Protein AF-A0A5Y9DNZ4-F1 (afdb_monomer)

Organism: Listeria monocytogenes (NCBI:txid1639)

Foldseek 3Di:
DKKKKKKKFLDDDDPVLVVVLVVLVCVLQVADKDWDKDADDPSRMIIIMIIRPPDAAAPVCNVVVVVSVLVSVLVSQVVDPGWIKMAIAAPDCVVVVVVCVVPVLPNQLTQKIKTQDDRPPDDAPDDDNRIGMHHDCPNGPSNHDD

Sequence (146 aa):
MRLVTSIMTSHKLTEEEKIKIMKMFSSVYPHKMETFTYDYKENKYHEFDIDLFDVGFTKETIYQDINKLVSLYEKVMAAFPFVLDFIAGNDDTGSAVEIYENDWNAVESFGLFVTSRKIANLKPYYSSDMCNAFLNFEYVSFGCMF

Nearest PDB structures (foldseek):
  3o1l-assembly1_A  TM=4.953E-01  e=6.367E-02  Pseudomonas syringae pv. tomato
  2lqj-assembly1_A  TM=5.786E-01  e=5.710E-01  Mycobacterium tuberculosis
  6bwo-assembly1_A  TM=4.839E-01  e=1.794E-01  Lactiplantibacillus plantarum
  2rrn-assembly1_A  TM=5.603E-01  e=2.784E+00  Thermus thermophilus HB8
  2pc6-assembly2_D  TM=4.527E-01  e=1.817E+00  Nitrosomonas europaea ATCC 19718

Solvent-accessible surface area (backbone atoms only — not comparable to full-atom values): 8189 Å² total; per-residue (Å²): 85,44,35,25,34,38,38,39,21,67,61,80,75,47,71,69,56,49,52,52,52,48,52,57,48,42,75,77,47,80,52,64,70,50,76,51,75,50,76,43,77,93,63,59,37,26,36,44,33,36,41,34,43,75,48,76,32,35,82,90,42,38,70,61,53,50,51,52,50,52,56,50,49,49,52,53,43,74,74,44,99,61,74,50,32,38,40,34,25,46,75,53,45,63,73,52,52,57,41,34,75,77,38,76,77,68,55,78,71,29,30,32,35,36,28,66,62,87,58,86,99,60,80,57,75,43,77,58,101,68,33,31,28,38,70,28,65,91,78,31,66,56,70,50,52,130

pLDDT: mean 92.36, std 6.89, range [58.03, 98.44]

Structure (mmCIF, N/CA/C/O backbone):
data_AF-A0A5Y9DNZ4-F1
#
_entry.id   AF-A0A5Y9DNZ4-F1
#
loop_
_atom_site.group_PDB
_atom_site.id
_atom_site.type_symbol
_atom_site.label_atom_id
_atom_site.label_alt_id
_atom_site.label_comp_id
_atom_site.label_asym_id
_atom_site.label_entity_id
_atom_site.label_seq_id
_atom_site.pdbx_PDB_ins_code
_atom_site.Cartn_x
_atom_site.Cartn_y
_atom_site.Cartn_z
_atom_site.occupancy
_atom_site.B_iso_or_equiv
_atom_site.auth_seq_id
_atom_site.auth_comp_id
_atom_site.auth_asym_id
_atom_site.auth_atom_id
_atom_site.pdbx_PDB_model_num
ATOM 1 N N . MET A 1 1 ? -1.879 6.040 18.065 1.00 80.19 1 MET A N 1
ATOM 2 C CA . MET A 1 1 ? -1.469 4.741 17.482 1.00 80.19 1 MET A CA 1
ATOM 3 C C . MET A 1 1 ? -0.808 4.999 16.141 1.00 80.19 1 MET A C 1
ATOM 5 O O . MET A 1 1 ? -1.030 6.073 15.589 1.00 80.19 1 MET A O 1
ATOM 9 N N . ARG A 1 2 ? 0.040 4.081 15.676 1.00 88.12 2 ARG A N 1
ATOM 10 C CA . ARG A 1 2 ? 0.844 4.246 14.464 1.00 88.12 2 ARG A CA 1
ATOM 11 C C . ARG A 1 2 ? 0.564 3.088 13.513 1.00 88.12 2 ARG A C 1
ATOM 13 O O . ARG A 1 2 ? 0.822 1.937 13.858 1.00 88.12 2 ARG A O 1
ATOM 20 N N . LEU A 1 3 ? 0.017 3.404 12.346 1.00 92.75 3 LEU A N 1
ATOM 21 C CA . LEU A 1 3 ? -0.149 2.458 11.249 1.00 92.75 3 LEU A CA 1
ATOM 22 C C . LEU A 1 3 ? 1.022 2.658 10.290 1.00 92.75 3 LEU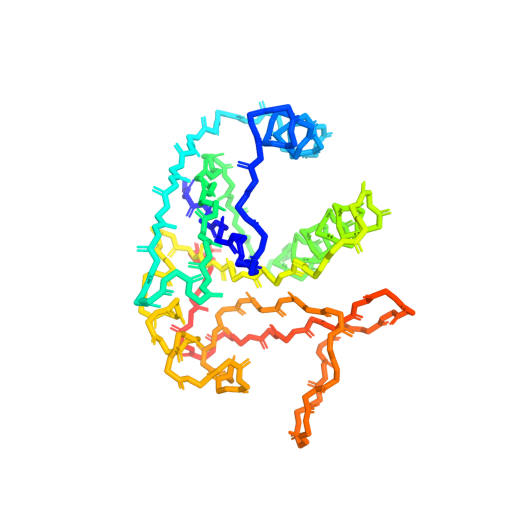 A C 1
ATOM 24 O O . LEU A 1 3 ? 1.179 3.747 9.745 1.00 92.75 3 LEU A O 1
ATOM 28 N N . VAL A 1 4 ? 1.816 1.614 10.096 1.00 94.69 4 VAL A N 1
ATOM 29 C CA . VAL A 1 4 ? 2.988 1.626 9.218 1.00 94.69 4 VAL A CA 1
ATOM 30 C C . VAL A 1 4 ? 2.598 1.014 7.882 1.00 94.69 4 VAL A C 1
ATOM 32 O O . VAL A 1 4 ? 1.886 0.005 7.839 1.00 94.69 4 VAL A O 1
ATOM 35 N N . THR A 1 5 ? 3.009 1.655 6.791 1.00 96.69 5 THR A N 1
ATOM 36 C 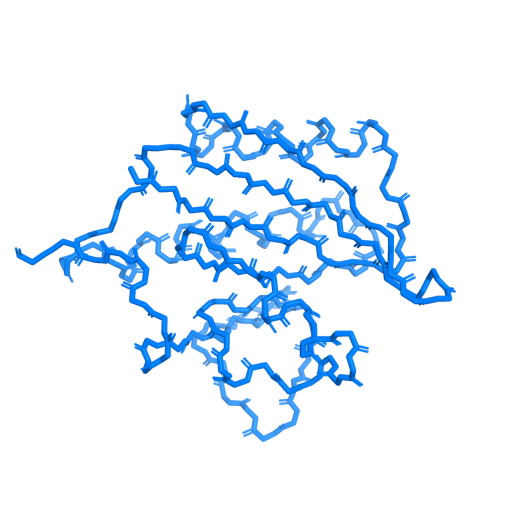CA . THR A 1 5 ? 2.794 1.183 5.421 1.00 96.69 5 THR A CA 1
ATOM 37 C C . THR A 1 5 ? 4.101 1.189 4.649 1.00 96.69 5 THR A C 1
ATOM 39 O O . THR A 1 5 ? 4.555 2.245 4.214 1.00 96.69 5 THR A O 1
ATOM 42 N N . SER A 1 6 ? 4.619 0.001 4.367 1.00 97.94 6 SER A N 1
ATOM 43 C CA . SER A 1 6 ? 5.734 -0.200 3.448 1.00 97.94 6 SER A CA 1
ATOM 44 C C . SER A 1 6 ? 5.215 -0.340 2.024 1.00 97.94 6 SER A C 1
ATOM 46 O O . SER A 1 6 ? 4.444 -1.256 1.718 1.00 97.94 6 SER A O 1
ATOM 48 N N . ILE A 1 7 ? 5.651 0.548 1.135 1.00 98.19 7 ILE A N 1
ATOM 49 C CA . ILE A 1 7 ? 5.414 0.446 -0.305 1.00 98.19 7 ILE A CA 1
ATOM 50 C C . ILE A 1 7 ? 6.654 -0.173 -0.949 1.00 98.19 7 ILE A C 1
ATOM 52 O O . ILE A 1 7 ? 7.683 0.487 -1.085 1.00 98.19 7 ILE A O 1
ATOM 56 N N . MET A 1 8 ? 6.535 -1.428 -1.371 1.00 97.50 8 MET A N 1
ATOM 57 C CA . MET A 1 8 ? 7.590 -2.213 -2.006 1.00 97.50 8 MET A CA 1
ATOM 58 C C . MET A 1 8 ? 7.496 -2.119 -3.529 1.00 97.50 8 MET A C 1
ATOM 60 O O . MET A 1 8 ? 6.436 -2.329 -4.126 1.00 97.50 8 MET A O 1
ATOM 64 N N . THR A 1 9 ? 8.618 -1.841 -4.188 1.00 96.69 9 THR A N 1
ATOM 65 C CA . THR A 1 9 ? 8.683 -1.784 -5.653 1.00 96.69 9 THR A CA 1
ATOM 66 C C . THR A 1 9 ? 10.096 -2.025 -6.176 1.00 96.69 9 THR A C 1
ATOM 68 O O . THR A 1 9 ? 11.077 -1.722 -5.509 1.00 96.69 9 THR A O 1
ATOM 71 N N . SER A 1 10 ? 10.229 -2.554 -7.393 1.00 94.50 10 SER A N 1
ATOM 72 C CA . SER A 1 10 ? 11.526 -2.635 -8.083 1.00 94.50 10 SER A CA 1
ATOM 73 C C . SER A 1 10 ? 11.943 -1.304 -8.724 1.00 94.50 10 SER A C 1
ATOM 75 O O . SER A 1 10 ? 13.023 -1.204 -9.298 1.00 94.50 10 SER A O 1
ATOM 77 N N . HIS A 1 11 ? 11.071 -0.291 -8.703 1.00 94.94 11 HIS A N 1
ATOM 78 C CA . HIS A 1 11 ? 11.336 1.038 -9.247 1.00 94.94 11 HIS A CA 1
ATOM 79 C C . HIS A 1 11 ? 11.644 2.015 -8.116 1.00 94.94 11 HIS A C 1
ATOM 81 O O . HIS A 1 11 ? 10.782 2.314 -7.294 1.00 94.94 11 HIS A O 1
ATOM 87 N N . LYS A 1 12 ? 12.862 2.558 -8.078 1.00 95.06 12 LYS A N 1
ATOM 88 C CA . LYS A 1 12 ? 13.215 3.571 -7.082 1.00 95.06 12 LYS A CA 1
ATOM 89 C C . LYS A 1 12 ? 12.395 4.842 -7.304 1.00 95.06 12 LYS A C 1
ATOM 91 O O . LYS A 1 12 ? 12.636 5.578 -8.259 1.00 95.06 12 LYS A O 1
ATOM 96 N N . LEU A 1 13 ? 11.458 5.104 -6.392 1.00 96.94 13 LEU A N 1
ATOM 97 C CA . LEU A 1 13 ? 10.590 6.274 -6.457 1.00 96.94 13 LEU A CA 1
ATOM 98 C C . LEU A 1 13 ? 11.404 7.570 -6.438 1.00 96.94 13 LEU A C 1
ATOM 100 O O . LEU A 1 13 ? 12.263 7.787 -5.577 1.00 96.94 13 LEU A O 1
ATOM 104 N N . THR A 1 14 ? 11.071 8.460 -7.359 1.00 97.62 14 THR A N 1
ATOM 105 C CA . THR A 1 14 ? 11.532 9.846 -7.363 1.00 97.62 14 THR A CA 1
ATOM 106 C C . THR A 1 14 ? 10.824 10.656 -6.278 1.00 97.62 14 THR A C 1
ATOM 108 O O . THR A 1 14 ? 9.747 10.297 -5.801 1.00 97.62 14 THR A O 1
ATOM 111 N N . GLU A 1 15 ? 11.394 11.802 -5.911 1.00 97.25 15 GLU A N 1
ATOM 112 C CA . GLU A 1 15 ? 10.774 12.697 -4.928 1.00 97.25 15 GLU A CA 1
ATOM 113 C C . GLU A 1 15 ? 9.398 13.215 -5.383 1.00 97.25 15 GLU A C 1
ATOM 115 O O . GLU A 1 15 ? 8.484 13.334 -4.570 1.00 97.25 15 GLU A O 1
ATOM 120 N N . GLU A 1 16 ? 9.192 13.454 -6.682 1.00 98.00 16 GLU A N 1
ATOM 121 C CA . GLU A 1 16 ? 7.881 13.855 -7.212 1.00 98.00 16 GLU A CA 1
ATOM 122 C C . GLU A 1 16 ? 6.827 12.752 -7.047 1.00 98.00 16 GLU A C 1
ATOM 124 O O . GLU A 1 16 ? 5.684 13.029 -6.667 1.00 98.00 16 GLU A O 1
ATOM 129 N N . GLU A 1 17 ? 7.211 11.497 -7.288 1.00 98.38 17 GLU A N 1
ATOM 130 C CA . GLU A 1 17 ? 6.342 10.333 -7.101 1.00 98.38 17 GLU A CA 1
ATOM 131 C C . GLU A 1 17 ? 6.000 10.142 -5.620 1.00 98.38 17 GLU A C 1
ATOM 133 O O . GLU A 1 17 ? 4.821 9.999 -5.288 1.00 98.38 17 GLU A O 1
ATOM 138 N N . LYS A 1 18 ? 6.987 10.252 -4.720 1.00 98.12 18 LYS A N 1
ATOM 139 C CA . LYS A 1 18 ? 6.767 10.224 -3.264 1.00 98.12 18 LYS A CA 1
ATOM 140 C C . LYS A 1 18 ? 5.815 11.333 -2.820 1.00 98.12 18 LYS A C 1
ATOM 142 O O . LYS A 1 18 ? 4.841 11.060 -2.125 1.00 98.12 18 LYS A O 1
ATOM 147 N N . ILE A 1 19 ? 6.014 12.573 -3.275 1.00 97.56 19 ILE A N 1
ATOM 148 C CA . ILE A 1 19 ? 5.116 13.701 -2.968 1.00 97.56 19 ILE A CA 1
ATOM 149 C C . ILE A 1 19 ? 3.693 13.421 -3.464 1.00 97.56 19 ILE A C 1
ATOM 151 O O . ILE A 1 19 ? 2.720 13.742 -2.775 1.00 97.56 19 ILE A O 1
ATOM 155 N N . LYS A 1 20 ? 3.541 12.838 -4.658 1.00 98.19 20 LYS A N 1
ATOM 156 C CA . LYS A 1 20 ? 2.231 12.468 -5.205 1.00 98.19 20 LYS A CA 1
ATOM 157 C C . LYS A 1 20 ? 1.551 11.406 -4.339 1.00 98.19 20 LYS A C 1
ATOM 159 O O . LYS A 1 20 ? 0.386 11.598 -3.997 1.00 98.19 20 LYS A O 1
ATOM 164 N N . ILE A 1 21 ? 2.267 10.353 -3.940 1.00 98.12 21 ILE A N 1
ATOM 165 C CA . ILE A 1 21 ? 1.766 9.324 -3.013 1.00 98.12 21 ILE A CA 1
ATOM 166 C C . ILE A 1 21 ? 1.329 9.976 -1.700 1.00 98.12 21 ILE A C 1
ATOM 168 O O . ILE A 1 21 ? 0.184 9.814 -1.286 1.00 98.12 21 ILE A O 1
ATOM 172 N N . MET A 1 22 ? 2.183 10.805 -1.100 1.00 97.19 22 MET A N 1
ATOM 173 C CA . MET A 1 22 ? 1.884 11.484 0.162 1.00 97.19 22 MET A CA 1
ATOM 174 C C . MET A 1 22 ? 0.633 12.355 0.084 1.00 97.19 22 MET A C 1
ATOM 176 O O . MET A 1 22 ? -0.197 12.309 0.986 1.00 97.19 22 MET A O 1
ATOM 180 N N . LYS A 1 23 ? 0.420 13.084 -1.018 1.00 96.94 23 LYS A N 1
ATOM 181 C CA . LYS A 1 23 ? -0.823 13.846 -1.233 1.00 96.94 23 LYS A CA 1
ATOM 182 C C . LYS A 1 23 ? -2.061 12.946 -1.272 1.00 96.94 23 LYS A C 1
ATOM 184 O O . LYS A 1 23 ? -3.111 13.338 -0.762 1.00 96.94 23 LYS A O 1
ATOM 189 N N . MET A 1 24 ? -1.956 11.755 -1.864 1.00 97.62 24 MET A N 1
ATOM 190 C CA . MET A 1 24 ? -3.056 10.786 -1.897 1.00 97.62 24 MET A CA 1
ATOM 191 C C . MET A 1 24 ? -3.361 10.259 -0.493 1.00 97.62 24 MET A C 1
ATOM 193 O O . MET A 1 24 ? -4.529 10.254 -0.102 1.00 97.62 24 MET A O 1
ATOM 197 N N . PHE A 1 25 ? -2.336 9.921 0.293 1.00 97.00 25 PHE A N 1
ATOM 198 C CA . PHE A 1 25 ? -2.500 9.532 1.696 1.00 97.00 25 PHE A CA 1
ATOM 199 C C . PHE A 1 25 ? -3.110 10.662 2.536 1.00 97.00 25 PHE A C 1
ATOM 201 O O . PHE A 1 25 ? -4.139 10.441 3.174 1.00 97.00 25 PHE A O 1
ATOM 208 N N . SER A 1 26 ? -2.587 11.892 2.448 1.00 94.94 26 SER A N 1
ATOM 209 C CA . SER A 1 26 ? -3.122 13.066 3.161 1.00 94.94 26 SER A CA 1
ATOM 210 C C . SER A 1 26 ? -4.596 13.341 2.864 1.00 94.94 26 SER A C 1
ATOM 212 O O . SER A 1 26 ? -5.312 13.852 3.721 1.00 94.94 26 SER A O 1
ATOM 214 N N . SER A 1 27 ? -5.067 13.027 1.651 1.00 94.75 27 SER 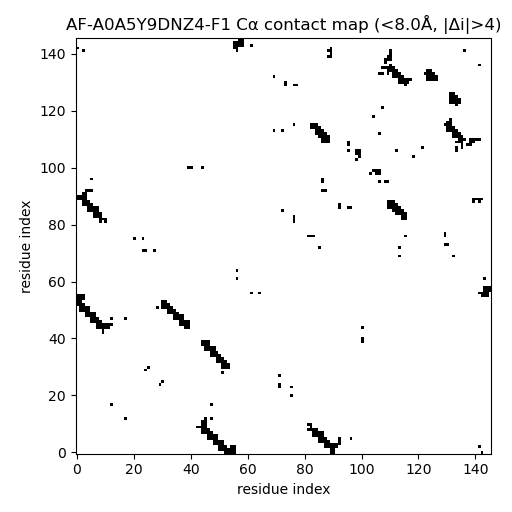A N 1
ATOM 215 C CA . SER A 1 27 ? -6.472 13.234 1.273 1.00 94.75 27 SER A CA 1
ATOM 216 C C . SER A 1 27 ? -7.447 12.293 1.995 1.00 94.75 27 SER A C 1
ATOM 218 O O . SER A 1 27 ? -8.642 12.574 2.061 1.00 94.75 27 SER A O 1
ATOM 220 N N . VAL A 1 28 ? -6.940 11.183 2.537 1.00 94.44 28 VAL A N 1
ATOM 221 C CA . VAL A 1 28 ? -7.716 10.123 3.198 1.00 94.44 28 VAL A CA 1
ATOM 222 C C . VAL A 1 28 ? -7.452 10.086 4.709 1.00 94.44 28 VAL A C 1
ATOM 224 O O . VAL A 1 28 ? -8.374 9.827 5.494 1.00 94.44 28 VAL A O 1
ATOM 227 N N . TYR A 1 29 ? -6.210 10.368 5.101 1.00 92.06 29 TYR A N 1
ATOM 228 C CA . TYR A 1 29 ? -5.717 10.450 6.470 1.00 92.06 29 TYR A CA 1
ATOM 229 C C . TYR A 1 29 ? -5.060 11.825 6.668 1.00 92.06 29 TYR A C 1
ATOM 231 O O . TYR A 1 29 ? -3.875 11.986 6.385 1.00 92.06 29 TYR A O 1
ATOM 239 N N . PRO A 1 30 ? -5.802 12.839 7.152 1.00 85.19 30 PRO A N 1
ATOM 240 C CA . PRO A 1 30 ? -5.288 14.205 7.315 1.00 85.19 30 PRO A CA 1
ATOM 241 C C . PRO A 1 30 ? -4.342 14.361 8.521 1.00 85.19 30 PRO A C 1
ATOM 243 O O . PRO A 1 30 ? -4.052 15.479 8.945 1.00 85.19 30 PRO A O 1
ATOM 246 N N . HIS A 1 31 ? -3.903 13.249 9.109 1.00 83.50 31 HIS A N 1
ATOM 247 C CA . HIS A 1 31 ? -3.043 13.220 10.282 1.00 83.50 31 HIS A CA 1
ATOM 248 C C . HIS A 1 31 ? -1.584 13.487 9.913 1.00 83.50 31 HIS A C 1
ATOM 250 O O . HIS A 1 31 ? -1.203 13.525 8.740 1.00 83.50 31 HIS A O 1
ATOM 256 N N . LYS A 1 32 ? -0.754 13.678 10.943 1.00 89.75 32 LYS A N 1
ATOM 257 C CA . LYS A 1 32 ? 0.695 13.733 10.764 1.00 89.75 32 LYS A CA 1
ATOM 258 C C . LYS A 1 32 ? 1.158 12.430 10.108 1.00 89.75 32 LYS A C 1
ATOM 260 O O . LYS A 1 32 ? 0.655 11.357 10.437 1.00 89.75 32 LYS A O 1
ATOM 265 N N . MET A 1 33 ? 2.131 12.547 9.212 1.00 94.50 33 MET A N 1
ATOM 266 C CA . MET A 1 33 ? 2.808 11.408 8.611 1.00 94.50 33 MET A CA 1
ATOM 267 C C . MET A 1 33 ? 4.316 11.620 8.650 1.00 94.50 33 MET A C 1
ATOM 269 O O . MET A 1 33 ? 4.780 12.758 8.534 1.00 94.50 33 MET A O 1
ATOM 273 N N . GLU A 1 34 ? 5.061 10.536 8.798 1.00 96.00 34 GLU A N 1
ATOM 274 C CA . GLU A 1 34 ? 6.509 10.491 8.589 1.00 96.00 34 GLU A CA 1
ATOM 275 C C . GLU A 1 34 ? 6.817 9.465 7.504 1.00 96.00 34 GLU A C 1
ATOM 277 O O . GLU A 1 34 ? 6.014 8.573 7.243 1.00 96.00 34 GLU A O 1
ATOM 282 N N . THR A 1 35 ? 7.935 9.648 6.805 1.00 96.62 35 THR A N 1
ATOM 283 C CA . THR A 1 35 ? 8.287 8.779 5.683 1.00 96.62 35 THR A CA 1
ATOM 284 C C . THR A 1 35 ? 9.756 8.448 5.678 1.00 96.62 35 THR A C 1
ATOM 286 O O . THR A 1 35 ? 10.590 9.337 5.885 1.00 96.62 35 THR A O 1
ATOM 289 N N . PHE A 1 36 ? 10.065 7.216 5.308 1.00 96.38 36 PHE A N 1
ATOM 290 C CA . PHE A 1 36 ? 11.422 6.711 5.215 1.00 96.38 36 PHE A CA 1
ATOM 291 C C . PHE A 1 36 ? 11.627 6.006 3.872 1.00 96.38 36 PHE A C 1
ATOM 293 O O . PHE A 1 36 ? 10.689 5.721 3.127 1.00 96.38 36 PHE A O 1
ATOM 300 N N . THR A 1 37 ? 12.880 5.810 3.477 1.00 96.06 37 THR A N 1
ATOM 301 C CA . THR A 1 37 ? 13.212 5.089 2.245 1.00 96.06 37 THR A CA 1
ATOM 302 C C . THR A 1 37 ? 14.352 4.140 2.542 1.00 96.06 37 THR A C 1
ATOM 304 O O . THR A 1 37 ? 15.371 4.562 3.092 1.00 96.06 37 THR A O 1
ATOM 307 N N . TYR A 1 38 ? 14.185 2.888 2.134 1.00 94.50 38 TYR A N 1
ATOM 308 C CA . TYR A 1 38 ? 15.166 1.832 2.331 1.00 94.50 38 TYR A CA 1
ATOM 309 C C . TYR A 1 38 ? 15.443 1.135 0.998 1.00 94.50 38 TYR A C 1
ATOM 311 O O . TYR A 1 38 ? 14.550 0.947 0.171 1.00 94.50 38 TYR A O 1
ATOM 319 N N . ASP A 1 39 ? 16.707 0.787 0.770 1.00 91.50 39 ASP A N 1
ATOM 320 C CA . ASP A 1 39 ? 17.147 0.028 -0.399 1.00 91.50 39 ASP A CA 1
ATOM 321 C C . ASP A 1 39 ? 17.607 -1.356 0.084 1.00 91.50 39 ASP A C 1
ATOM 323 O O . ASP A 1 39 ? 18.432 -1.452 0.999 1.00 91.50 39 ASP A O 1
ATOM 327 N N . TYR A 1 40 ? 17.087 -2.424 -0.523 1.00 85.94 40 TYR A N 1
ATOM 328 C CA . TYR A 1 40 ? 17.369 -3.799 -0.104 1.00 85.94 40 TYR A CA 1
ATOM 329 C C . TYR A 1 40 ? 18.376 -4.508 -1.019 1.00 85.94 40 TYR A C 1
ATOM 331 O O . TYR A 1 40 ? 18.927 -3.921 -1.956 1.00 85.94 40 TYR A O 1
ATOM 339 N N . LYS A 1 41 ? 18.701 -5.770 -0.690 1.00 78.06 41 LYS A N 1
ATOM 340 C CA . LYS A 1 41 ? 19.819 -6.522 -1.284 1.00 78.06 41 LYS A CA 1
ATOM 341 C C . LYS A 1 41 ? 19.811 -6.437 -2.812 1.00 78.06 41 LYS A C 1
ATOM 343 O O . LYS A 1 41 ? 18.789 -6.626 -3.465 1.00 78.06 41 LYS A O 1
ATOM 348 N N . GLU A 1 42 ? 20.991 -6.154 -3.363 1.00 79.81 42 GLU A N 1
ATOM 349 C CA . GLU A 1 42 ? 21.240 -6.033 -4.808 1.00 79.81 42 GLU A CA 1
ATOM 350 C C . GLU A 1 42 ? 20.363 -4.990 -5.534 1.00 79.81 42 GLU A C 1
ATOM 352 O O . GLU A 1 42 ? 20.295 -5.003 -6.760 1.00 79.81 42 GLU A O 1
ATOM 357 N N . ASN A 1 43 ? 19.727 -4.057 -4.808 1.00 71.44 43 ASN A N 1
ATOM 358 C CA . ASN A 1 43 ? 18.728 -3.118 -5.339 1.00 71.44 43 ASN A CA 1
ATOM 359 C C . ASN A 1 43 ? 17.565 -3.826 -6.054 1.00 71.44 43 ASN A C 1
ATOM 361 O O . ASN A 1 43 ? 17.010 -3.302 -7.019 1.00 71.44 43 ASN A O 1
ATOM 365 N N . LYS A 1 44 ? 17.212 -5.039 -5.609 1.00 87.06 44 LYS A N 1
ATOM 366 C CA . LYS A 1 44 ? 16.086 -5.791 -6.172 1.00 87.06 44 LYS A CA 1
ATOM 367 C C . LYS A 1 44 ? 14.756 -5.091 -5.889 1.00 87.06 44 LYS A C 1
ATOM 369 O O . LYS A 1 44 ? 13.898 -5.026 -6.769 1.00 87.06 44 LYS A O 1
ATOM 374 N N . TYR A 1 45 ? 14.615 -4.562 -4.677 1.00 91.25 45 TYR A N 1
ATOM 375 C CA . TYR A 1 45 ? 13.459 -3.796 -4.243 1.00 91.25 45 TYR A CA 1
ATOM 376 C C . TYR A 1 45 ? 13.879 -2.548 -3.464 1.00 91.25 45 TYR A C 1
ATOM 378 O O . TYR A 1 45 ? 14.940 -2.484 -2.833 1.00 91.25 45 TYR A O 1
ATOM 386 N N . HIS A 1 46 ? 12.996 -1.564 -3.525 1.00 95.50 46 HIS A N 1
ATOM 387 C CA . HIS A 1 46 ? 13.036 -0.298 -2.824 1.00 95.50 46 HIS A CA 1
ATOM 388 C C . HIS A 1 46 ? 11.764 -0.188 -1.998 1.00 95.50 46 HIS A C 1
ATOM 390 O O . HIS A 1 46 ? 10.668 -0.474 -2.492 1.00 95.50 46 HIS A O 1
ATOM 396 N N . GLU A 1 47 ? 11.919 0.254 -0.763 1.00 97.25 47 GLU A N 1
ATOM 397 C CA . GLU A 1 47 ? 10.811 0.544 0.125 1.00 97.25 47 GLU A CA 1
ATOM 398 C C . GLU A 1 47 ? 10.645 2.049 0.268 1.00 97.25 47 GLU A C 1
ATOM 400 O O . GLU A 1 47 ? 11.605 2.787 0.514 1.00 97.25 47 GLU A O 1
ATOM 405 N N . PHE A 1 48 ? 9.401 2.491 0.155 1.00 97.81 48 PHE A N 1
ATOM 406 C CA . PHE A 1 48 ? 8.964 3.775 0.667 1.00 97.81 48 PHE A CA 1
ATOM 407 C C . PHE A 1 48 ? 7.999 3.530 1.819 1.00 97.81 48 PHE A C 1
ATOM 409 O O . PHE A 1 48 ? 6.867 3.097 1.608 1.00 97.81 48 PHE A O 1
ATOM 416 N N . ASP A 1 49 ? 8.493 3.767 3.024 1.00 97.19 49 ASP A N 1
ATOM 417 C CA . ASP A 1 49 ? 7.779 3.521 4.265 1.00 97.19 49 ASP A CA 1
ATOM 418 C C . ASP A 1 49 ? 7.041 4.785 4.714 1.00 97.19 49 ASP A C 1
ATOM 420 O O . ASP A 1 49 ? 7.558 5.900 4.576 1.00 97.19 49 ASP A O 1
ATOM 424 N N . ILE A 1 50 ? 5.814 4.612 5.203 1.00 96.94 50 ILE A N 1
ATOM 425 C CA . ILE A 1 50 ? 4.916 5.689 5.614 1.00 96.94 50 ILE A CA 1
ATOM 426 C C . ILE A 1 50 ? 4.324 5.360 6.984 1.00 96.94 50 ILE A C 1
ATOM 428 O O . ILE A 1 50 ? 3.454 4.496 7.119 1.00 96.94 50 ILE A O 1
ATOM 432 N N . ASP A 1 51 ? 4.715 6.155 7.971 1.00 95.75 51 ASP A N 1
ATOM 433 C CA . ASP A 1 51 ? 4.158 6.153 9.315 1.00 95.75 51 ASP A CA 1
ATOM 434 C C . ASP A 1 51 ? 2.946 7.084 9.377 1.00 95.75 51 ASP A C 1
ATOM 436 O O . ASP A 1 51 ? 3.076 8.311 9.341 1.00 95.75 51 ASP A O 1
ATOM 440 N N . LEU A 1 52 ? 1.749 6.511 9.506 1.00 93.12 52 LEU A N 1
ATOM 441 C CA . LEU A 1 52 ? 0.503 7.244 9.724 1.00 93.12 52 LEU A CA 1
ATOM 442 C C . LEU A 1 52 ? 0.209 7.337 11.223 1.00 93.12 52 LEU A C 1
ATOM 444 O O . LEU A 1 52 ? -0.099 6.337 11.881 1.00 93.12 52 LEU A O 1
ATOM 448 N N . PHE A 1 53 ? 0.264 8.552 11.769 1.00 91.06 53 PHE A N 1
ATOM 449 C CA . PHE A 1 53 ? -0.047 8.799 13.176 1.00 91.06 53 PHE A CA 1
ATOM 450 C C . PHE A 1 53 ? -1.553 8.949 13.406 1.00 91.06 53 PHE A C 1
ATOM 452 O O . PHE A 1 53 ? -2.309 9.323 12.513 1.00 91.06 53 PHE A O 1
ATOM 459 N N . ASP A 1 54 ? -1.979 8.663 14.635 1.00 86.75 54 ASP A N 1
ATOM 460 C CA . ASP A 1 54 ? -3.364 8.779 15.110 1.00 86.75 54 ASP A CA 1
ATOM 461 C C . ASP A 1 54 ? -4.390 7.951 14.322 1.00 86.75 54 ASP A C 1
ATOM 463 O O . ASP A 1 54 ? -5.595 8.176 14.418 1.00 86.75 54 ASP A O 1
ATOM 467 N N . VAL A 1 55 ? 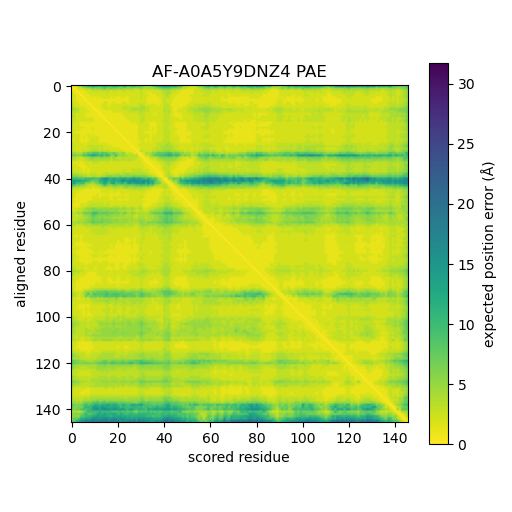-3.920 6.926 13.608 1.00 86.00 55 VAL A N 1
ATOM 468 C CA . VAL A 1 55 ? -4.772 5.898 13.011 1.00 86.00 55 VAL A CA 1
ATOM 469 C C . VAL A 1 55 ? -4.944 4.776 14.025 1.00 86.00 55 VAL A C 1
ATOM 471 O O . VAL A 1 55 ? -3.981 4.105 14.400 1.00 86.00 55 VAL A O 1
ATOM 474 N N . GLY A 1 56 ? -6.170 4.611 14.512 1.00 83.44 56 GLY A N 1
ATOM 475 C CA . GLY A 1 56 ? -6.551 3.553 15.438 1.00 83.44 56 GLY A CA 1
ATOM 476 C C . GLY A 1 56 ? -7.708 2.746 14.876 1.00 83.44 56 GLY A C 1
ATOM 477 O O . GLY A 1 56 ? -8.555 3.283 14.166 1.00 83.44 56 GLY A O 1
ATOM 478 N N . PHE A 1 57 ? -7.737 1.466 15.220 1.00 86.75 57 PHE A N 1
ATOM 479 C CA . PHE A 1 57 ? -8.801 0.557 14.829 1.00 86.75 57 PHE A CA 1
ATOM 480 C C . PHE A 1 57 ? -9.587 0.130 16.066 1.00 86.75 57 PHE A C 1
ATOM 482 O O . PHE A 1 57 ? -9.003 -0.109 17.128 1.00 86.75 57 PHE A O 1
ATOM 489 N N . THR A 1 58 ? -10.905 0.005 15.927 1.00 88.62 58 THR A N 1
ATOM 490 C CA . THR A 1 58 ? -11.751 -0.644 16.934 1.00 88.62 58 THR A CA 1
ATOM 491 C C . THR A 1 58 ? -12.315 -1.936 16.371 1.00 88.62 58 THR A C 1
ATOM 493 O O . THR A 1 58 ? -12.346 -2.149 15.155 1.00 88.62 58 THR A O 1
ATOM 496 N N . LYS A 1 59 ? -12.806 -2.808 17.251 1.00 86.88 59 LYS A N 1
ATOM 497 C CA . LYS A 1 59 ? -13.426 -4.070 16.839 1.00 86.88 59 LYS A CA 1
ATOM 498 C C . LYS A 1 59 ? -14.609 -3.843 15.890 1.00 86.88 59 LYS A C 1
ATOM 500 O O . LYS A 1 59 ? -14.868 -4.663 15.012 1.00 86.88 59 LYS A O 1
ATOM 505 N N . GLU A 1 60 ? -15.322 -2.738 16.069 1.00 90.50 60 GLU A N 1
ATOM 506 C CA . GLU A 1 60 ? -16.507 -2.368 15.300 1.00 90.50 60 GLU A CA 1
ATOM 507 C C . GLU A 1 60 ? -16.151 -1.830 13.910 1.00 90.50 60 GLU A C 1
ATOM 509 O O . GLU A 1 60 ? -16.917 -2.044 12.969 1.00 90.50 60 GLU A O 1
ATOM 514 N N . THR A 1 61 ? -15.007 -1.151 13.765 1.00 89.81 61 THR A N 1
ATOM 515 C CA . THR A 1 61 ? -14.640 -0.446 12.525 1.00 89.81 61 THR A CA 1
ATOM 516 C C . THR A 1 61 ? -13.517 -1.110 11.736 1.00 89.81 61 THR A C 1
ATOM 518 O O . THR A 1 61 ? -13.364 -0.791 10.559 1.00 89.81 61 THR A O 1
ATOM 521 N N . ILE A 1 62 ? -12.788 -2.077 12.313 1.00 91.94 62 ILE A N 1
ATOM 522 C CA . ILE A 1 62 ? -11.570 -2.668 11.729 1.00 91.94 62 ILE A CA 1
ATOM 523 C C . ILE A 1 62 ? -11.716 -3.021 10.244 1.00 91.94 62 ILE A C 1
ATOM 525 O O . ILE A 1 62 ? -10.919 -2.576 9.426 1.00 91.94 62 ILE A O 1
ATOM 529 N N . TYR A 1 63 ? -12.763 -3.745 9.848 1.00 93.50 63 TYR A N 1
ATOM 530 C CA . TYR A 1 63 ? -12.952 -4.126 8.444 1.00 93.50 63 TYR A CA 1
ATOM 531 C C . TYR A 1 63 ? -13.279 -2.936 7.533 1.00 93.50 63 TYR A C 1
ATOM 533 O O . TYR A 1 63 ? -12.860 -2.914 6.377 1.00 93.50 63 TYR A O 1
ATOM 541 N N . GLN A 1 64 ? -14.013 -1.938 8.032 1.00 94.75 64 GLN A N 1
ATOM 542 C CA . GLN A 1 64 ? -14.313 -0.720 7.274 1.00 94.75 64 GLN A CA 1
ATOM 543 C C . GLN A 1 64 ? -13.043 0.104 7.050 1.00 94.75 64 GLN A C 1
ATOM 545 O O . GLN A 1 64 ? -12.797 0.561 5.934 1.00 94.75 64 GLN A O 1
ATOM 550 N N . ASP A 1 65 ? -12.211 0.232 8.081 1.00 93.62 65 ASP A N 1
ATOM 551 C CA . ASP A 1 65 ? -10.946 0.960 8.018 1.00 93.62 65 ASP A CA 1
ATOM 552 C C . ASP A 1 65 ? -9.911 0.235 7.146 1.00 93.62 65 ASP A C 1
ATOM 554 O O . ASP A 1 65 ? -9.233 0.875 6.342 1.00 93.62 65 ASP A O 1
ATOM 558 N N . ILE A 1 66 ? -9.844 -1.100 7.213 1.00 95.44 66 ILE A N 1
ATOM 559 C CA . ILE A 1 66 ? -9.035 -1.910 6.291 1.00 95.44 66 ILE A CA 1
ATOM 560 C C . ILE A 1 66 ? -9.515 -1.719 4.848 1.00 95.44 66 ILE A C 1
ATOM 562 O O . ILE A 1 66 ? -8.700 -1.469 3.965 1.00 95.44 66 ILE A O 1
ATOM 566 N N . ASN A 1 67 ? -10.823 -1.755 4.582 1.00 96.81 67 ASN A N 1
ATOM 567 C CA . ASN A 1 67 ? -11.349 -1.519 3.232 1.00 96.81 67 ASN A CA 1
ATOM 568 C C . ASN A 1 67 ? -11.044 -0.096 2.731 1.00 96.81 67 ASN A C 1
ATOM 570 O O . ASN A 1 67 ? -10.756 0.096 1.545 1.00 96.81 67 ASN A O 1
ATOM 574 N N . LYS A 1 68 ? -11.071 0.905 3.621 1.00 96.12 68 LYS A N 1
ATOM 575 C CA . LYS A 1 68 ? -10.659 2.285 3.322 1.00 96.12 68 LYS A CA 1
ATOM 576 C C . LYS A 1 68 ? -9.181 2.343 2.923 1.00 96.12 68 LYS A C 1
ATOM 578 O O . LYS A 1 68 ? -8.850 3.008 1.940 1.00 96.12 68 LYS A O 1
ATOM 583 N N . LEU A 1 69 ? -8.321 1.620 3.638 1.00 96.12 69 LEU A N 1
ATOM 584 C CA . LEU A 1 69 ? -6.889 1.528 3.364 1.00 96.12 69 LEU A CA 1
ATOM 585 C C . LEU A 1 69 ? -6.602 0.811 2.034 1.00 96.12 69 LEU A C 1
ATOM 587 O O . LEU A 1 69 ? -5.891 1.350 1.190 1.00 96.12 69 LEU A O 1
ATOM 591 N N . VAL A 1 70 ? -7.249 -0.332 1.783 1.00 98.06 70 VAL A N 1
ATOM 592 C CA . VAL A 1 70 ? -7.165 -1.063 0.503 1.00 98.06 70 VAL A CA 1
ATOM 593 C C . VAL A 1 70 ? -7.599 -0.176 -0.665 1.00 98.06 70 VAL A C 1
ATOM 595 O O . VAL A 1 70 ? -6.910 -0.113 -1.680 1.00 98.06 70 VAL A O 1
ATOM 598 N N . SER A 1 71 ? -8.687 0.582 -0.504 1.00 98.06 71 SER A N 1
ATOM 599 C CA . SER A 1 71 ? -9.171 1.514 -1.533 1.00 98.06 71 SER A CA 1
ATOM 600 C C . SER A 1 71 ? -8.180 2.649 -1.817 1.00 98.06 71 SER A C 1
ATOM 602 O O . SER A 1 71 ? -8.098 3.140 -2.944 1.00 98.06 71 SER A O 1
ATOM 604 N N . LEU A 1 72 ? -7.443 3.113 -0.802 1.00 98.00 72 LEU A N 1
ATOM 605 C CA . LEU A 1 72 ? -6.369 4.088 -0.984 1.00 98.00 72 LEU A CA 1
ATOM 606 C C . LEU A 1 72 ? -5.204 3.467 -1.765 1.00 98.00 72 LEU A C 1
ATOM 608 O O . LEU A 1 72 ? -4.750 4.074 -2.733 1.00 98.00 72 LEU A O 1
ATOM 612 N N . TYR A 1 73 ? -4.760 2.265 -1.395 1.00 98.44 73 TYR A N 1
ATOM 613 C CA . TYR A 1 73 ? -3.668 1.573 -2.087 1.00 98.44 73 TYR A CA 1
ATOM 614 C C . TYR A 1 73 ? -4.010 1.302 -3.546 1.00 98.44 73 TYR A C 1
ATOM 616 O O . TYR A 1 73 ? -3.211 1.601 -4.425 1.00 98.44 73 TYR A O 1
ATOM 624 N N . GLU A 1 74 ? -5.231 0.854 -3.824 1.00 98.06 74 GLU A N 1
ATOM 625 C CA . GLU A 1 74 ? -5.716 0.637 -5.185 1.00 98.06 74 GLU A CA 1
ATOM 626 C C . GLU A 1 74 ? -5.651 1.918 -6.034 1.00 98.06 74 GLU A C 1
ATOM 628 O O . GLU A 1 74 ? -5.182 1.895 -7.174 1.00 98.06 74 GLU A O 1
ATOM 633 N N . LYS A 1 75 ? -6.039 3.071 -5.468 1.00 98.00 75 LYS A N 1
ATOM 634 C CA . LYS A 1 75 ? -5.891 4.370 -6.146 1.00 98.00 75 LYS A CA 1
ATOM 635 C C . LYS A 1 75 ? -4.431 4.710 -6.411 1.00 98.00 75 LYS A C 1
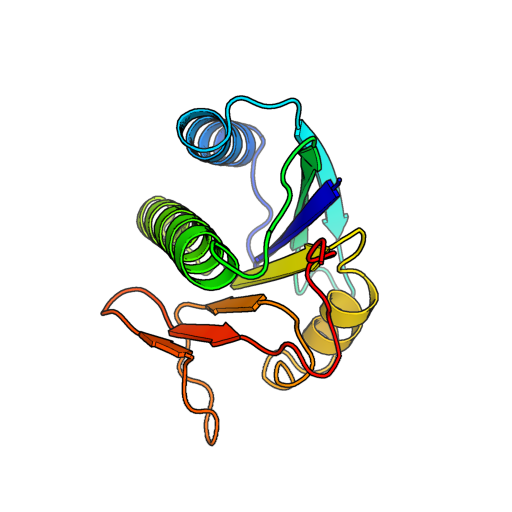ATOM 637 O O . LYS A 1 75 ? -4.130 5.235 -7.481 1.00 98.00 75 LYS A O 1
ATOM 642 N N . VAL A 1 76 ? -3.545 4.456 -5.446 1.00 98.19 76 VAL A N 1
ATOM 643 C CA . VAL A 1 76 ? -2.104 4.685 -5.607 1.00 98.19 76 VAL A CA 1
ATOM 644 C C . VAL A 1 76 ? -1.573 3.805 -6.736 1.00 98.19 76 VAL A C 1
ATOM 646 O O . VAL A 1 76 ? -0.996 4.342 -7.672 1.00 98.19 76 VAL A O 1
ATOM 649 N N . MET A 1 77 ? -1.855 2.502 -6.730 1.00 97.94 77 MET A N 1
ATOM 650 C CA . MET A 1 77 ? -1.460 1.570 -7.795 1.00 97.94 77 MET A CA 1
ATOM 651 C C . MET A 1 77 ? -1.920 2.041 -9.176 1.00 97.94 77 MET A C 1
ATOM 653 O O . MET A 1 77 ? -1.126 2.079 -10.108 1.00 97.94 77 MET A O 1
ATOM 657 N N . ALA A 1 78 ? -3.170 2.489 -9.303 1.00 97.06 78 ALA A N 1
ATOM 658 C CA . ALA A 1 78 ? -3.704 2.995 -10.566 1.00 97.06 78 ALA A CA 1
ATOM 659 C C . ALA A 1 78 ? -3.022 4.290 -11.060 1.00 97.06 78 ALA A C 1
ATOM 661 O O . ALA A 1 78 ? -3.140 4.646 -12.233 1.00 97.06 78 ALA A O 1
ATOM 662 N N . ALA A 1 79 ? -2.331 5.023 -10.183 1.00 97.69 79 ALA A N 1
ATOM 663 C CA . ALA A 1 79 ? -1.703 6.302 -10.498 1.00 97.69 79 ALA A CA 1
ATOM 664 C C . ALA A 1 79 ? -0.251 6.187 -10.994 1.00 97.69 79 ALA A C 1
ATOM 666 O O . ALA A 1 79 ? 0.316 7.221 -11.383 1.00 97.69 79 ALA A O 1
ATOM 667 N N . PHE A 1 80 ? 0.339 4.987 -10.973 1.00 97.19 80 PHE A N 1
ATOM 668 C CA . PHE A 1 80 ? 1.722 4.723 -11.375 1.00 97.19 80 PHE A CA 1
ATOM 669 C C . PHE A 1 80 ? 1.796 3.553 -12.373 1.00 97.19 80 PHE A C 1
ATOM 671 O O . PHE A 1 80 ? 1.026 2.604 -12.269 1.00 97.19 80 PHE A O 1
ATOM 678 N N . PRO A 1 81 ? 2.702 3.602 -13.367 1.00 95.50 81 PRO A N 1
ATOM 679 C CA . PRO A 1 81 ? 2.770 2.594 -14.430 1.00 95.50 81 PRO A CA 1
ATOM 680 C C . PRO A 1 81 ? 3.563 1.329 -14.052 1.00 95.50 81 PRO A C 1
ATOM 682 O O . PRO A 1 81 ? 3.732 0.444 -14.888 1.00 95.50 81 PRO A O 1
ATOM 685 N N . PHE A 1 82 ? 4.096 1.256 -12.834 1.00 95.56 82 PHE A N 1
ATOM 686 C CA . PHE A 1 82 ? 4.922 0.156 -12.337 1.00 95.56 82 PHE A CA 1
ATOM 687 C C . PHE A 1 82 ? 4.257 -0.529 -11.143 1.00 95.56 82 PHE A C 1
ATOM 689 O O . PHE A 1 82 ? 3.324 -0.005 -10.538 1.00 95.56 82 PHE A O 1
ATOM 696 N N . VAL A 1 83 ? 4.745 -1.724 -10.810 1.00 95.12 83 VAL A N 1
ATOM 697 C CA . VAL A 1 83 ? 4.200 -2.525 -9.710 1.00 95.12 83 VAL A CA 1
ATOM 698 C C . VAL A 1 83 ? 4.527 -1.869 -8.372 1.00 95.12 83 VAL A C 1
ATOM 700 O O . VAL A 1 83 ? 5.685 -1.545 -8.093 1.00 95.12 83 VAL A O 1
ATOM 703 N N . LEU A 1 84 ? 3.488 -1.715 -7.556 1.00 97.81 84 LEU A N 1
ATOM 704 C CA . LEU A 1 84 ? 3.554 -1.328 -6.157 1.00 97.81 84 LEU A CA 1
ATOM 705 C C . LEU A 1 84 ? 2.870 -2.421 -5.339 1.00 97.81 84 LEU A C 1
ATOM 707 O O . LEU A 1 84 ? 1.696 -2.719 -5.579 1.00 97.81 84 LEU A O 1
ATOM 711 N N . ASP A 1 85 ? 3.605 -2.986 -4.391 1.00 97.88 85 ASP A N 1
ATOM 712 C CA . ASP A 1 85 ? 3.084 -3.899 -3.381 1.00 97.88 85 ASP A CA 1
ATOM 713 C C . ASP A 1 85 ? 3.074 -3.170 -2.030 1.00 97.88 85 ASP A C 1
ATOM 715 O O . ASP A 1 85 ? 3.972 -2.388 -1.730 1.00 97.88 85 ASP A O 1
ATOM 719 N N . PHE A 1 86 ? 2.046 -3.388 -1.218 1.00 98.31 86 PHE A N 1
ATOM 720 C CA . PHE A 1 86 ? 1.850 -2.697 0.055 1.00 98.31 86 PHE A CA 1
ATOM 721 C C . PHE A 1 86 ? 1.850 -3.714 1.180 1.00 98.31 86 PHE A C 1
ATOM 723 O O . PHE A 1 86 ? 1.087 -4.678 1.132 1.00 98.31 86 PHE A O 1
ATOM 730 N N . ILE A 1 87 ? 2.649 -3.467 2.209 1.00 97.44 87 ILE A N 1
ATOM 731 C CA . ILE A 1 87 ? 2.635 -4.208 3.468 1.00 97.44 87 ILE A CA 1
ATOM 732 C C . ILE A 1 87 ? 2.211 -3.214 4.546 1.00 97.44 87 ILE A C 1
ATOM 734 O O . ILE A 1 87 ? 2.838 -2.173 4.708 1.00 97.44 87 ILE A O 1
ATOM 738 N N . ALA A 1 88 ? 1.132 -3.509 5.265 1.00 95.75 88 ALA A N 1
ATOM 739 C CA . ALA A 1 88 ? 0.641 -2.680 6.355 1.00 95.75 88 ALA A CA 1
ATOM 740 C C . ALA A 1 88 ? 0.573 -3.465 7.664 1.00 95.75 88 ALA A C 1
ATOM 742 O O . ALA A 1 88 ? 0.109 -4.610 7.708 1.00 95.75 88 ALA A O 1
ATOM 743 N N . GLY A 1 89 ? 1.000 -2.808 8.737 1.00 92.38 89 GLY A N 1
ATOM 744 C CA . GLY A 1 89 ? 1.037 -3.353 10.087 1.00 92.38 89 GLY A CA 1
ATOM 745 C C . GLY A 1 89 ? 0.873 -2.257 11.133 1.00 92.38 89 GLY A C 1
ATOM 746 O O . GLY A 1 89 ? 1.007 -1.068 10.850 1.00 92.38 89 GLY A O 1
ATOM 747 N N . ASN A 1 90 ? 0.550 -2.651 12.363 1.00 87.31 90 ASN A N 1
ATOM 748 C CA . ASN A 1 90 ? 0.585 -1.717 13.483 1.00 87.31 90 ASN A CA 1
ATOM 749 C C . ASN A 1 90 ? 2.000 -1.665 14.048 1.00 87.31 90 ASN A C 1
ATOM 751 O O . ASN A 1 90 ? 2.551 -2.702 14.404 1.00 87.31 90 ASN A O 1
ATOM 755 N N . ASP A 1 91 ? 2.510 -0.449 14.195 1.00 83.44 91 ASP A N 1
ATOM 756 C CA . ASP A 1 91 ? 3.819 -0.101 14.748 1.00 83.44 91 ASP A CA 1
ATOM 757 C C . ASP A 1 91 ? 5.058 -0.509 13.934 1.00 83.44 91 ASP A C 1
ATOM 759 O O . ASP A 1 91 ? 6.018 0.253 13.921 1.00 83.44 91 ASP A O 1
ATOM 763 N N . ASP A 1 92 ? 5.055 -1.649 13.244 1.00 85.50 92 ASP A N 1
ATOM 764 C CA . ASP A 1 92 ? 6.187 -2.077 12.414 1.00 85.50 92 ASP A CA 1
ATOM 765 C C . ASP A 1 92 ? 5.753 -3.032 11.287 1.00 85.50 92 ASP A C 1
ATOM 767 O O . ASP A 1 92 ? 4.772 -3.775 11.401 1.00 85.50 92 ASP A O 1
ATOM 771 N N . THR A 1 93 ? 6.519 -3.018 10.202 1.00 91.00 93 THR A N 1
ATOM 772 C CA . THR A 1 93 ? 6.425 -3.898 9.028 1.00 91.00 93 THR A CA 1
ATOM 773 C C . THR A 1 93 ? 7.755 -4.592 8.717 1.00 91.00 93 THR A C 1
ATOM 775 O O . THR A 1 93 ? 7.780 -5.471 7.856 1.00 91.00 93 THR A O 1
ATOM 778 N N . GLY A 1 94 ? 8.844 -4.287 9.432 1.00 91.25 94 GLY A N 1
ATOM 779 C CA . GLY A 1 94 ? 10.202 -4.736 9.123 1.00 91.25 94 GLY A CA 1
ATOM 780 C C . GLY A 1 94 ? 10.344 -6.250 8.958 1.00 91.25 94 GLY A C 1
ATOM 781 O O . GLY A 1 94 ? 10.868 -6.711 7.947 1.00 91.25 94 GLY A O 1
ATOM 782 N N . SER A 1 95 ? 9.801 -7.054 9.881 1.00 91.19 95 SER A N 1
ATOM 783 C CA . SER A 1 95 ? 9.840 -8.522 9.745 1.00 91.19 95 SER A CA 1
ATOM 784 C C . SER A 1 95 ? 9.071 -9.035 8.520 1.00 91.19 95 SER A C 1
ATOM 786 O O . SER A 1 95 ? 9.475 -10.022 7.909 1.00 91.19 95 SER A O 1
ATOM 788 N N . ALA A 1 96 ? 7.974 -8.375 8.136 1.00 93.69 96 ALA A N 1
ATOM 789 C CA . ALA A 1 96 ? 7.228 -8.728 6.931 1.00 93.69 96 ALA A CA 1
ATOM 790 C C . ALA A 1 96 ? 8.001 -8.330 5.664 1.00 93.69 96 ALA A C 1
ATOM 792 O O . ALA A 1 96 ? 8.070 -9.115 4.720 1.00 93.69 96 ALA A O 1
ATOM 793 N N . VAL A 1 97 ? 8.659 -7.168 5.666 1.00 94.12 97 VAL A N 1
ATOM 794 C CA . VAL A 1 97 ? 9.549 -6.745 4.575 1.00 94.12 97 VAL A CA 1
ATOM 795 C C . VAL A 1 97 ? 10.721 -7.720 4.412 1.00 94.12 97 VAL A C 1
ATOM 797 O O . VAL A 1 97 ? 11.020 -8.136 3.296 1.00 94.12 97 VAL A O 1
ATOM 800 N N . GLU A 1 98 ? 11.338 -8.184 5.502 1.00 92.88 98 GLU A N 1
ATOM 801 C CA . GLU A 1 98 ? 12.402 -9.197 5.442 1.00 92.88 98 GLU A CA 1
ATOM 802 C C . GLU A 1 98 ? 11.930 -10.521 4.825 1.00 92.88 98 GLU A C 1
ATOM 804 O O . GLU A 1 98 ? 12.651 -11.133 4.031 1.00 92.88 98 GLU A O 1
ATOM 809 N N . ILE A 1 99 ? 10.724 -10.983 5.166 1.00 93.88 99 ILE A N 1
ATOM 810 C CA . ILE A 1 99 ? 10.132 -12.175 4.545 1.00 93.88 99 ILE A CA 1
ATOM 811 C C . ILE A 1 99 ? 9.894 -11.919 3.052 1.00 93.88 99 ILE A C 1
ATOM 813 O O . ILE A 1 99 ? 10.299 -12.739 2.228 1.00 93.88 99 ILE A O 1
ATOM 817 N N . TYR A 1 100 ? 9.314 -10.767 2.706 1.00 94.38 100 TYR A N 1
ATOM 818 C CA . TYR A 1 100 ? 9.024 -10.368 1.329 1.00 94.38 100 TYR A CA 1
ATOM 819 C C . TYR A 1 100 ? 10.284 -10.332 0.449 1.00 94.38 100 TYR A C 1
ATOM 821 O O . TYR A 1 100 ? 10.266 -10.813 -0.686 1.00 94.38 100 TYR A O 1
ATOM 829 N N . GLU A 1 101 ? 11.400 -9.817 0.969 1.00 92.06 101 GLU A N 1
ATOM 830 C CA . GLU A 1 101 ? 12.679 -9.772 0.251 1.00 92.06 101 GLU A CA 1
ATOM 831 C C . GLU A 1 101 ? 13.182 -11.168 -0.143 1.00 92.06 101 GLU A C 1
ATOM 833 O O . GLU A 1 101 ? 13.708 -11.372 -1.247 1.00 92.06 101 GLU A O 1
ATOM 838 N N . ASN A 1 102 ? 13.007 -12.135 0.760 1.00 91.69 102 ASN A N 1
ATOM 839 C CA . ASN A 1 102 ? 13.447 -13.511 0.565 1.00 91.69 102 ASN A CA 1
ATOM 840 C C . ASN A 1 102 ? 12.481 -14.298 -0.335 1.00 91.69 102 ASN A C 1
ATOM 842 O O . ASN A 1 102 ? 12.927 -14.958 -1.276 1.00 91.69 102 ASN A O 1
ATOM 846 N N . ASP A 1 103 ? 11.175 -14.201 -0.078 1.00 91.69 103 ASP A N 1
ATOM 847 C CA . ASP A 1 103 ? 10.109 -14.780 -0.896 1.00 91.69 103 ASP A CA 1
ATOM 848 C C . ASP A 1 103 ? 8.873 -13.868 -0.914 1.00 91.69 103 ASP A C 1
ATOM 850 O O . ASP A 1 103 ? 8.000 -13.918 -0.053 1.00 91.69 103 ASP A O 1
ATOM 854 N N . TRP A 1 104 ? 8.761 -13.070 -1.973 1.00 90.19 104 TRP A N 1
ATOM 855 C CA . TRP A 1 104 ? 7.658 -12.133 -2.214 1.00 90.19 104 TRP A CA 1
ATOM 856 C C . TRP A 1 104 ? 6.265 -12.773 -2.400 1.00 90.19 104 TRP A C 1
ATOM 858 O O . TRP A 1 104 ? 5.291 -12.050 -2.636 1.00 90.19 104 TRP A O 1
ATOM 868 N N . ASN A 1 105 ? 6.153 -14.107 -2.374 1.00 91.25 105 ASN A N 1
ATOM 869 C CA . ASN A 1 105 ? 4.875 -14.824 -2.336 1.00 91.25 105 ASN A CA 1
ATOM 870 C C . ASN A 1 105 ? 4.517 -15.332 -0.930 1.00 91.25 105 ASN A C 1
ATOM 872 O O . ASN A 1 105 ? 3.350 -15.652 -0.713 1.00 91.25 105 ASN A O 1
ATOM 876 N N . ALA A 1 106 ? 5.474 -15.379 0.002 1.00 92.19 106 ALA A N 1
ATOM 877 C CA . ALA A 1 106 ? 5.287 -15.839 1.378 1.00 92.19 106 ALA A CA 1
ATOM 878 C C . ALA A 1 106 ? 4.677 -14.731 2.258 1.00 92.19 106 ALA A C 1
ATOM 880 O O . ALA A 1 106 ? 5.308 -14.207 3.175 1.00 92.19 106 ALA A O 1
ATOM 881 N N . VAL A 1 107 ? 3.455 -14.315 1.926 1.00 91.44 107 VAL A N 1
ATOM 882 C CA . VAL A 1 107 ? 2.777 -13.144 2.513 1.00 91.44 107 VAL A CA 1
ATOM 883 C C . VAL A 1 107 ? 1.695 -13.515 3.528 1.00 91.44 107 VAL A C 1
ATOM 885 O O . VAL A 1 107 ? 0.981 -12.652 4.033 1.00 91.44 107 VAL A O 1
ATOM 888 N N . GLU A 1 108 ? 1.535 -14.804 3.821 1.00 89.12 108 GLU A N 1
ATOM 889 C CA . GLU A 1 108 ? 0.449 -15.339 4.640 1.00 89.12 108 GLU A CA 1
ATOM 890 C C . GLU A 1 108 ? 0.471 -14.816 6.070 1.00 89.12 108 GLU A C 1
ATOM 892 O O . GLU A 1 108 ? -0.580 -14.732 6.697 1.00 89.12 108 GLU A O 1
ATOM 897 N N . SER A 1 109 ? 1.645 -14.471 6.594 1.00 89.00 109 SER A N 1
ATOM 898 C CA . SER A 1 109 ? 1.817 -13.960 7.955 1.00 89.00 109 SER A CA 1
ATOM 899 C C . SER A 1 109 ? 1.662 -12.441 8.066 1.00 89.00 109 SER A C 1
ATOM 901 O O . SER A 1 109 ? 1.728 -11.907 9.173 1.00 89.00 109 SER A O 1
ATOM 903 N N . PHE A 1 110 ? 1.470 -11.729 6.952 1.00 92.75 110 PHE A N 1
ATOM 904 C CA . PHE A 1 110 ? 1.436 -10.268 6.959 1.00 92.75 110 PHE A CA 1
ATOM 905 C C . PHE A 1 110 ? 0.091 -9.770 7.480 1.00 92.75 110 PHE A C 1
ATOM 907 O O . PHE A 1 110 ? -0.946 -10.370 7.206 1.00 92.75 110 PHE A O 1
ATOM 914 N N . GLY A 1 111 ? 0.105 -8.635 8.188 1.00 92.31 111 GLY A N 1
ATOM 915 C CA . GLY A 1 111 ? -1.118 -8.003 8.679 1.00 92.31 111 GLY A CA 1
ATOM 916 C C . GLY A 1 111 ? -2.069 -7.689 7.531 1.00 92.31 111 GLY A C 1
ATOM 917 O O . GLY A 1 111 ? -3.137 -8.284 7.419 1.00 92.31 111 GLY A O 1
ATOM 918 N N . LEU A 1 112 ? -1.661 -6.783 6.646 1.00 96.38 112 LEU A N 1
ATOM 919 C CA . LEU A 1 112 ? -2.331 -6.515 5.379 1.00 96.38 112 LEU A CA 1
ATOM 920 C C . LEU A 1 112 ? -1.278 -6.491 4.278 1.00 96.38 112 LEU A C 1
ATOM 922 O O . LEU A 1 112 ? -0.330 -5.715 4.347 1.00 96.38 112 LEU A O 1
ATOM 926 N N . PHE A 1 113 ? -1.476 -7.300 3.246 1.00 97.50 113 PHE A N 1
ATOM 927 C CA . PHE A 1 113 ? -0.678 -7.277 2.030 1.00 97.50 113 PHE A CA 1
ATOM 928 C C . PHE A 1 113 ? -1.561 -6.965 0.827 1.00 97.50 113 PHE A C 1
ATOM 930 O O . PHE A 1 113 ? -2.579 -7.626 0.633 1.00 97.50 113 PHE A O 1
ATOM 937 N N . VAL A 1 114 ? -1.194 -5.985 0.003 1.00 98.31 114 VAL A N 1
ATOM 938 C CA . VAL A 1 114 ? -1.946 -5.627 -1.209 1.00 98.31 114 VAL A CA 1
ATOM 939 C C . VAL A 1 114 ? -1.014 -5.597 -2.408 1.00 98.31 114 VAL A C 1
ATOM 941 O O . VAL A 1 114 ? 0.020 -4.943 -2.376 1.00 98.31 114 VAL A O 1
ATOM 944 N N . THR A 1 115 ? -1.384 -6.297 -3.475 1.00 97.88 115 THR A N 1
ATOM 945 C CA . THR A 1 115 ? -0.574 -6.424 -4.694 1.00 97.88 115 THR A CA 1
ATOM 946 C C . THR A 1 115 ? -1.458 -6.480 -5.935 1.00 97.88 115 THR A C 1
ATOM 948 O O . THR A 1 115 ? -2.620 -6.875 -5.863 1.00 97.88 115 THR A O 1
ATOM 951 N N . SER A 1 116 ? -0.914 -6.139 -7.104 1.00 96.56 116 SER A N 1
ATOM 952 C CA . SER A 1 116 ? -1.581 -6.3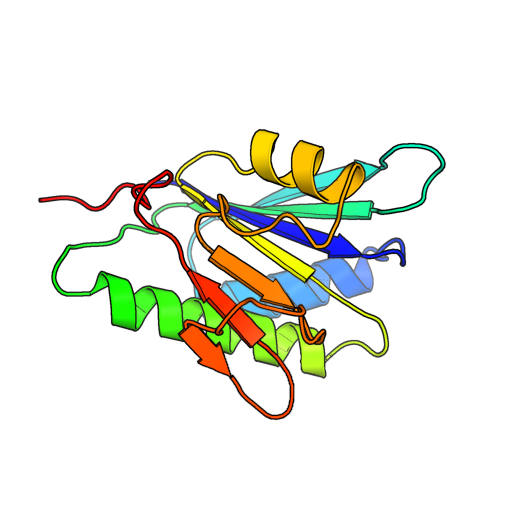87 -8.399 1.00 96.56 116 SER A CA 1
ATOM 953 C C . SER A 1 116 ? -1.500 -7.857 -8.825 1.00 96.56 116 SER A C 1
ATOM 955 O O . SER A 1 116 ? -2.206 -8.306 -9.731 1.00 96.56 116 SER A O 1
ATOM 957 N N . ARG A 1 117 ? -0.629 -8.636 -8.176 1.00 94.12 117 ARG A N 1
ATOM 958 C CA . ARG A 1 117 ? -0.333 -10.023 -8.530 1.00 94.12 117 ARG A CA 1
ATOM 959 C C . ARG A 1 117 ? -1.421 -10.968 -8.027 1.00 94.12 117 ARG A C 1
ATOM 961 O O . ARG A 1 117 ? -2.096 -10.714 -7.031 1.00 94.12 117 ARG A O 1
ATOM 968 N N . LYS A 1 118 ? -1.554 -12.112 -8.700 1.00 93.00 118 LYS A N 1
ATOM 969 C CA . LYS A 1 118 ? -2.254 -13.284 -8.157 1.00 93.00 118 LYS A CA 1
ATOM 970 C C . LYS A 1 118 ? -1.220 -14.189 -7.501 1.00 93.00 118 LYS A C 1
ATOM 972 O O . LYS A 1 118 ? -0.255 -14.569 -8.160 1.00 93.00 118 LYS A O 1
ATOM 977 N N . ILE A 1 119 ? -1.439 -14.552 -6.243 1.00 92.75 119 ILE A N 1
ATOM 978 C CA . ILE A 1 119 ? -0.579 -15.494 -5.524 1.00 92.75 119 ILE A CA 1
ATOM 979 C C . ILE A 1 119 ? -1.256 -16.860 -5.538 1.00 92.75 119 ILE A C 1
ATOM 981 O O . ILE A 1 119 ? -2.429 -16.991 -5.185 1.00 92.75 119 ILE A O 1
ATOM 985 N N . ALA A 1 120 ? -0.538 -17.876 -6.014 1.00 90.56 120 ALA A N 1
ATOM 986 C CA . ALA A 1 120 ? -1.073 -19.227 -6.089 1.00 90.56 120 ALA A CA 1
ATOM 987 C C . ALA A 1 120 ? -1.411 -19.744 -4.684 1.00 90.56 120 ALA A C 1
ATOM 989 O O . ALA A 1 120 ? -0.667 -19.515 -3.740 1.00 90.56 120 ALA A O 1
ATOM 990 N N . ASN A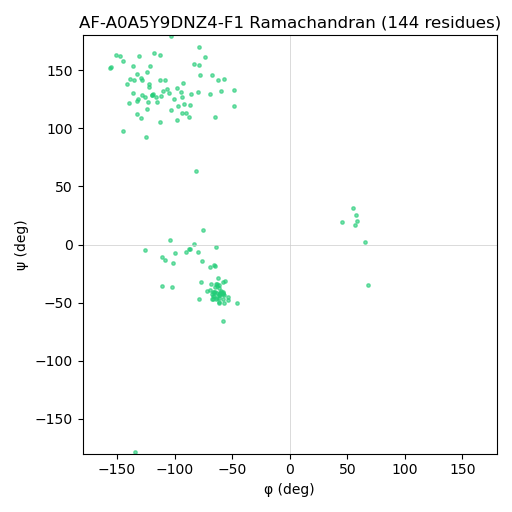 1 121 ? -2.520 -20.475 -4.566 1.00 89.81 121 ASN A N 1
ATOM 991 C CA . ASN A 1 121 ? -2.985 -21.106 -3.323 1.00 89.81 121 ASN A CA 1
ATOM 992 C C . ASN A 1 121 ? 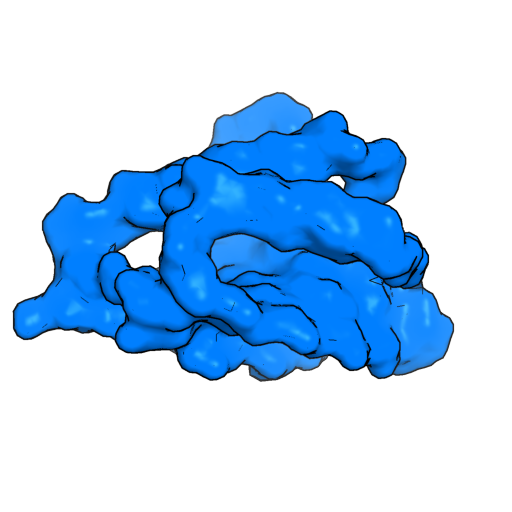-3.401 -20.153 -2.189 1.00 89.81 121 ASN A C 1
ATOM 994 O O . ASN A 1 121 ? -3.849 -20.638 -1.152 1.00 89.81 121 ASN A O 1
ATOM 998 N N . LEU A 1 122 ? -3.357 -18.832 -2.392 1.00 92.94 122 LEU A N 1
ATOM 999 C CA . LEU A 1 122 ? -3.900 -17.859 -1.446 1.00 92.94 122 LEU A CA 1
ATOM 1000 C C . LEU A 1 122 ? -5.210 -17.273 -1.957 1.00 92.94 122 LEU A C 1
ATOM 1002 O O . LEU A 1 122 ? -5.320 -16.819 -3.097 1.00 92.94 122 LEU A O 1
ATOM 1006 N N . LYS A 1 123 ? -6.222 -17.271 -1.087 1.00 93.81 123 LYS A N 1
ATOM 1007 C CA . LYS A 1 123 ? -7.499 -16.619 -1.362 1.00 93.81 123 LYS A CA 1
ATOM 1008 C C . LYS A 1 123 ? -7.445 -15.184 -0.830 1.00 93.81 123 LYS A C 1
ATOM 1010 O O . LYS A 1 123 ? -7.262 -15.017 0.375 1.00 93.81 123 LYS A O 1
ATOM 1015 N N . PRO A 1 124 ? -7.633 -14.163 -1.679 1.00 96.19 124 PRO A N 1
ATOM 1016 C CA . PRO A 1 124 ? -7.652 -12.790 -1.209 1.00 96.19 124 PRO A CA 1
ATOM 1017 C C . PRO A 1 124 ? -8.879 -12.523 -0.330 1.00 96.19 124 PRO A C 1
ATOM 1019 O O . PRO A 1 124 ? -9.969 -13.050 -0.572 1.00 96.19 124 PRO A O 1
ATOM 1022 N N . TYR A 1 125 ? -8.689 -11.669 0.673 1.00 96.00 125 TYR A N 1
ATOM 1023 C CA . TYR A 1 125 ? -9.760 -11.060 1.460 1.00 96.00 125 TYR A CA 1
ATOM 1024 C C . TYR A 1 125 ? -10.596 -10.102 0.595 1.00 96.00 125 TYR A C 1
ATOM 1026 O O . TYR A 1 125 ? -11.823 -10.120 0.661 1.00 96.00 125 TYR A O 1
ATOM 1034 N N . TYR A 1 126 ? -9.933 -9.318 -0.261 1.00 97.12 126 TYR A N 1
ATOM 1035 C CA . TYR A 1 126 ? -10.554 -8.421 -1.239 1.00 97.12 126 TYR A CA 1
ATOM 1036 C C . TYR A 1 126 ? -9.856 -8.555 -2.592 1.00 97.12 126 TYR A C 1
ATOM 1038 O O . TYR A 1 126 ? -8.637 -8.695 -2.652 1.00 97.12 126 TYR A O 1
ATOM 1046 N N . SER A 1 127 ? -10.620 -8.500 -3.679 1.00 97.06 127 SER A N 1
ATOM 1047 C CA . SER A 1 127 ? -10.090 -8.566 -5.040 1.00 97.06 127 SER A CA 1
ATOM 1048 C C . SER A 1 127 ? -10.856 -7.606 -5.943 1.00 97.06 127 SER A C 1
ATOM 1050 O O . SER A 1 127 ? -12.083 -7.518 -5.859 1.00 97.06 127 SER A O 1
ATOM 1052 N N . SER A 1 128 ? -10.124 -6.913 -6.805 1.00 96.19 128 SER A N 1
ATOM 1053 C CA . SER A 1 128 ? -10.632 -6.083 -7.891 1.00 96.19 128 SER A CA 1
ATOM 1054 C C . SER A 1 128 ? -9.838 -6.364 -9.170 1.00 96.19 128 SER A C 1
ATOM 1056 O O . SER A 1 128 ? -8.913 -7.180 -9.185 1.00 96.19 128 SER A O 1
ATOM 1058 N N . ASP A 1 129 ? -10.169 -5.664 -10.253 1.00 92.56 129 ASP A N 1
ATOM 1059 C CA . ASP A 1 129 ? -9.381 -5.728 -11.488 1.00 92.56 129 ASP A CA 1
ATOM 1060 C C . ASP A 1 129 ? -7.963 -5.143 -11.321 1.00 92.56 129 ASP A C 1
ATOM 1062 O O . ASP A 1 129 ? -7.091 -5.411 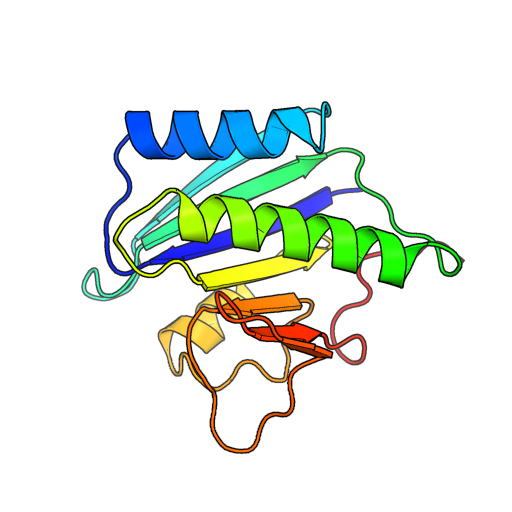-12.146 1.00 92.56 129 ASP A O 1
ATOM 1066 N N . MET A 1 130 ? -7.722 -4.353 -10.267 1.00 93.62 130 MET A N 1
ATOM 1067 C CA . MET A 1 130 ? -6.444 -3.684 -10.011 1.00 93.62 130 MET A CA 1
ATOM 1068 C C . MET A 1 130 ? -5.601 -4.386 -8.943 1.00 93.62 130 MET A C 1
ATOM 1070 O O . MET A 1 130 ? -4.374 -4.413 -9.059 1.00 93.62 130 MET A O 1
ATOM 1074 N N . CYS A 1 131 ? -6.217 -4.943 -7.896 1.00 97.06 131 CYS A N 1
ATOM 1075 C CA . CYS A 1 131 ? -5.457 -5.522 -6.794 1.00 97.06 131 CYS A CA 1
ATOM 1076 C C . CYS A 1 131 ? -6.114 -6.734 -6.127 1.00 97.06 131 CYS A C 1
ATOM 1078 O O . CYS A 1 131 ? -7.311 -6.993 -6.229 1.00 97.06 131 CYS A O 1
ATOM 1080 N N . ASN A 1 132 ? -5.283 -7.473 -5.402 1.00 97.88 132 ASN A N 1
ATOM 1081 C CA . ASN A 1 132 ? -5.651 -8.498 -4.444 1.00 97.88 132 ASN A CA 1
ATOM 1082 C C . ASN A 1 132 ? -5.106 -8.075 -3.080 1.00 97.88 132 ASN A C 1
ATOM 1084 O O . ASN A 1 132 ? -3.919 -7.773 -2.957 1.00 97.88 132 ASN A O 1
ATOM 1088 N N . ALA A 1 133 ? -5.968 -8.069 -2.069 1.00 97.75 133 ALA A N 1
ATOM 1089 C CA . ALA A 1 133 ? -5.605 -7.812 -0.687 1.00 97.75 133 ALA A CA 1
ATOM 1090 C C . ALA A 1 133 ? -5.724 -9.095 0.139 1.00 97.75 133 ALA A C 1
ATOM 1092 O O . ALA A 1 133 ? -6.747 -9.784 0.096 1.00 97.75 133 ALA A O 1
ATOM 1093 N N . PHE A 1 134 ? -4.696 -9.388 0.920 1.00 96.44 134 PHE A N 1
ATOM 1094 C CA . PHE A 1 134 ? -4.591 -10.512 1.841 1.00 96.44 134 PHE A CA 1
ATOM 1095 C C . PHE A 1 134 ? -4.485 -9.941 3.254 1.00 96.44 134 PHE A C 1
ATOM 1097 O O . PHE A 1 134 ? -3.672 -9.057 3.503 1.00 96.44 134 PHE A O 1
ATOM 1104 N N . LEU A 1 135 ? -5.351 -10.394 4.156 1.00 94.69 135 LEU A N 1
ATOM 1105 C CA . LEU A 1 135 ? -5.494 -9.849 5.504 1.00 94.69 135 LEU A CA 1
ATOM 1106 C C . LEU A 1 135 ? -5.339 -10.989 6.509 1.00 94.69 135 LEU A C 1
ATOM 1108 O O . LEU A 1 135 ? -6.067 -11.979 6.405 1.00 94.69 135 LEU A O 1
ATOM 1112 N N . ASN A 1 136 ? -4.439 -10.842 7.481 1.00 91.62 136 ASN A N 1
ATOM 1113 C CA . ASN A 1 136 ? -4.253 -11.807 8.557 1.00 91.62 136 ASN A CA 1
ATOM 1114 C C . ASN A 1 136 ? -4.188 -11.121 9.934 1.00 91.62 136 ASN A C 1
ATOM 1116 O O . ASN A 1 136 ? -3.337 -10.273 10.189 1.00 91.62 136 ASN A O 1
ATOM 1120 N N . PHE A 1 137 ? -5.075 -11.537 10.844 1.00 88.00 137 PHE A N 1
ATOM 1121 C CA . PHE A 1 137 ? -5.107 -11.074 12.238 1.00 88.00 137 PHE A CA 1
ATOM 1122 C C . PHE A 1 137 ? -4.463 -12.043 13.239 1.00 88.00 137 PHE A C 1
ATOM 1124 O O . PHE A 1 137 ? -4.343 -11.713 14.415 1.00 88.00 137 PHE A O 1
ATOM 1131 N N . GLU A 1 138 ? -4.070 -13.243 12.809 1.00 84.25 138 GLU A N 1
ATOM 1132 C CA . GLU A 1 138 ? -3.473 -14.268 13.674 1.00 84.25 138 GLU A CA 1
ATOM 1133 C C . GLU A 1 138 ? -2.114 -13.818 14.223 1.00 84.25 138 GLU A C 1
ATOM 1135 O O . GLU A 1 138 ? -1.805 -14.061 15.388 1.00 84.25 138 GLU A O 1
ATOM 1140 N N . TYR A 1 139 ? -1.337 -13.106 13.402 1.00 73.25 139 TYR A N 1
ATOM 1141 C CA . TYR A 1 139 ? 0.023 -12.672 13.731 1.00 73.25 139 TYR A CA 1
ATOM 1142 C C . TYR A 1 139 ? 0.156 -11.152 13.924 1.00 73.25 139 TYR A C 1
ATOM 1144 O O . TYR A 1 139 ? 1.179 -10.695 14.429 1.00 73.25 139 TYR A O 1
ATOM 1152 N N . VAL A 1 140 ? -0.868 -10.362 13.564 1.00 76.62 140 VAL A N 1
ATOM 1153 C CA . VAL A 1 140 ? -0.845 -8.889 13.627 1.00 76.62 140 VAL A CA 1
ATOM 1154 C C . VAL A 1 140 ? -2.185 -8.348 14.135 1.00 76.62 140 VAL A C 1
ATOM 1156 O O . VAL A 1 140 ? -3.227 -8.558 13.526 1.00 76.62 140 VAL A O 1
ATOM 1159 N N . SER A 1 141 ? -2.178 -7.598 15.242 1.00 73.25 141 SER A N 1
ATOM 1160 C CA . SER A 1 141 ? -3.415 -7.142 15.902 1.00 73.25 141 SER A CA 1
ATOM 1161 C C . SER A 1 141 ? -3.998 -5.828 15.363 1.00 73.25 141 SER A C 1
ATOM 1163 O O . SER A 1 141 ? -5.031 -5.379 15.860 1.00 73.25 141 SER A O 1
ATOM 1165 N N . PHE A 1 142 ? -3.326 -5.162 14.411 1.00 82.62 142 PHE A N 1
ATOM 1166 C CA . PHE A 1 142 ? -3.590 -3.766 14.007 1.00 82.62 142 PHE A CA 1
ATOM 1167 C C . PHE A 1 142 ? -3.780 -2.797 15.201 1.00 82.62 142 PHE A C 1
ATOM 1169 O O . PHE A 1 142 ? -4.356 -1.722 15.066 1.00 82.62 142 PHE A O 1
ATOM 1176 N N . GLY A 1 143 ? -3.300 -3.187 16.391 1.00 73.88 143 GLY A N 1
ATOM 1177 C CA . GLY A 1 143 ? -3.498 -2.481 17.652 1.00 73.88 143 GLY A CA 1
ATOM 1178 C C . GLY A 1 143 ? -4.967 -2.265 18.049 1.00 73.88 143 GLY A C 1
ATOM 1179 O O . GLY A 1 143 ? -5.258 -1.318 18.773 1.00 73.88 143 GLY A O 1
ATOM 1180 N N . CYS A 1 144 ? -5.888 -3.116 17.582 1.00 75.88 144 CYS A N 1
ATOM 1181 C CA . CYS A 1 144 ? -7.321 -2.995 17.846 1.00 75.88 144 CYS A CA 1
ATOM 1182 C C . CYS A 1 144 ? -7.610 -2.770 19.342 1.00 75.88 144 CYS A C 1
ATOM 1184 O O . CYS A 1 144 ? -7.280 -3.617 20.176 1.00 75.88 144 CYS A O 1
ATOM 1186 N N . MET A 1 145 ? -8.230 -1.636 19.679 1.00 64.88 145 MET A N 1
ATOM 1187 C CA . MET A 1 145 ? -8.656 -1.343 21.050 1.00 64.88 145 MET A CA 1
ATOM 1188 C C . MET A 1 145 ? -9.975 -2.074 21.337 1.00 64.88 145 MET A C 1
ATOM 1190 O O . MET A 1 145 ? -10.901 -2.016 20.522 1.00 64.88 145 MET A O 1
ATOM 1194 N N . PHE A 1 146 ? -10.032 -2.777 22.470 1.00 58.03 146 PHE A N 1
ATOM 1195 C CA . PHE A 1 146 ? -11.187 -3.544 22.953 1.00 58.03 146 PHE A CA 1
ATOM 1196 C C . PHE A 1 146 ? -11.772 -2.925 24.220 1.00 58.03 146 PHE A C 1
ATOM 1198 O O . PHE A 1 146 ? -10.981 -2.375 25.021 1.00 58.03 146 PHE A O 1
#

Radius of gyration: 14.12 Å; Cα contacts (8 Å, |Δi|>4): 264; chains: 1; bounding box: 38×35×37 Å

Mean predicted aligned error: 3.52 Å

Secondary structure (DSSP, 8-state):
-EEEEEEEESS---HHHHHHHHHHHHHH--S-EEEEEEE-GGGS-EEEEEEEET---BTTTHHHHHHHHHHHHHHHHHTSSS--EEEEEES--HHHHHHHHH-TT--TT-SEEEESSPPTT---SEE-SS-EEEE--SS--TT-B-